Protein AF-M8D919-F1 (afdb_monomer_lite)

pLDDT: mean 79.51, std 12.45, range [43.12, 90.62]

Radius of gyration: 12.22 Å; chains: 1; bounding box: 30×32×22 Å

Foldseek 3Di:
DDDPDDPQDWAWEAELVRDIDTAGPQLQCVDVVSVVVCVVVVPHSYHYDNPGHPVRVVVSSVVSVVVD

Sequence (68 aa):
MGAEEGEKKMITLKSSDGEEFPVEEAVAMESQTIRHMIEDDCADNNIPFPNVDSKFLSKVIEYCKKHV

InterPro domains:
  IPR001232 S-phase kinase-associated protein 1-like [SM00512] (8-68)
  IPR011333 SKP1/BTB/POZ domain superfamily [G3DSA:3.30.710.10] (7-68)
  IPR011333 SKP1/BTB/POZ domain superfamily [SSF54695] (9-68)
  IPR016073 SKP1 component, POZ domain [PF03931] (9-68)
  IPR016897 S-phase kinase-associated protein 1 [PTHR11165] (7-68)

Structure (mmCIF, N/CA/C/O backbone):
data_AF-M8D919-F1
#
_entry.id   AF-M8D919-F1
#
loop_
_atom_site.group_PDB
_atom_site.id
_atom_site.type_symbol
_atom_site.label_atom_id
_atom_site.label_alt_id
_atom_site.label_comp_id
_atom_site.label_asym_id
_atom_site.label_entity_id
_atom_site.label_seq_id
_atom_site.pdbx_PDB_ins_code
_atom_site.Cartn_x
_atom_site.Cartn_y
_atom_site.Cartn_z
_atom_site.occupancy
_atom_site.B_iso_or_equiv
_atom_site.auth_seq_id
_atom_site.auth_comp_id
_atom_site.auth_asym_id
_atom_site.auth_atom_id
_atom_site.pdbx_PDB_model_num
ATOM 1 N N . MET A 1 1 ? -20.724 -22.616 -14.628 1.00 45.09 1 MET A N 1
ATOM 2 C CA . MET A 1 1 ? -19.273 -22.852 -14.743 1.00 45.09 1 MET A CA 1
ATOM 3 C C . MET A 1 1 ? -18.643 -22.205 -13.529 1.00 45.09 1 MET A C 1
ATOM 5 O O . MET A 1 1 ? -18.966 -21.052 -13.304 1.00 45.09 1 MET A O 1
ATOM 9 N N . GLY A 1 2 ? -17.871 -22.973 -12.754 1.00 43.12 2 GLY A N 1
ATOM 10 C CA . GLY A 1 2 ? -16.976 -22.492 -11.694 1.00 43.12 2 GLY A CA 1
ATOM 11 C C . GLY A 1 2 ? -17.646 -21.873 -10.471 1.00 43.12 2 GLY A C 1
ATOM 12 O O . GLY A 1 2 ? -18.029 -20.713 -10.493 1.00 43.12 2 GLY A O 1
ATOM 13 N N . ALA A 1 3 ? -17.741 -22.636 -9.385 1.00 53.19 3 ALA A N 1
ATOM 14 C CA . ALA A 1 3 ? -17.613 -22.027 -8.071 1.00 53.19 3 ALA A CA 1
ATOM 15 C C . ALA A 1 3 ? -16.143 -21.607 -7.943 1.00 53.19 3 ALA A C 1
ATOM 17 O O . ALA A 1 3 ? -15.272 -22.471 -7.989 1.00 53.19 3 ALA A O 1
ATOM 18 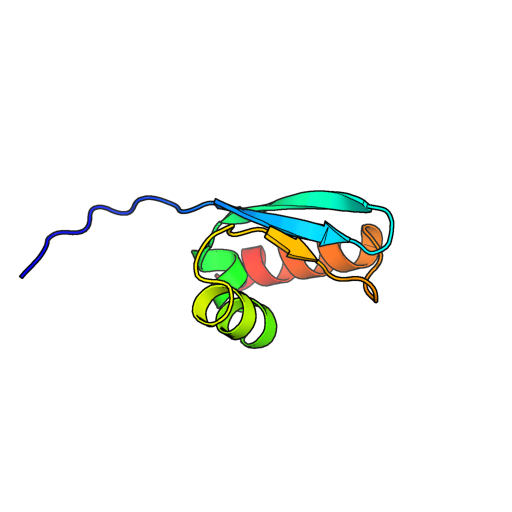N N . GLU A 1 4 ? -15.876 -20.312 -7.831 1.00 52.12 4 GLU A N 1
ATOM 19 C CA . GLU A 1 4 ? -14.599 -19.818 -7.324 1.00 52.12 4 GLU A CA 1
ATOM 20 C C . GLU A 1 4 ? -14.916 -19.218 -5.958 1.00 52.12 4 GLU A C 1
ATOM 22 O O . GLU A 1 4 ? -15.363 -18.084 -5.802 1.00 52.12 4 GLU A O 1
ATOM 27 N N . GLU A 1 5 ? -14.850 -20.116 -4.979 1.00 47.38 5 GLU A N 1
ATOM 28 C CA . GLU A 1 5 ? -14.812 -19.830 -3.556 1.00 47.38 5 GLU A CA 1
ATOM 29 C C . GLU A 1 5 ? -13.786 -18.717 -3.318 1.00 47.38 5 GLU A C 1
ATOM 31 O O . GLU A 1 5 ? -12.689 -18.768 -3.866 1.00 47.38 5 GLU A O 1
ATOM 36 N N . GLY A 1 6 ? -14.184 -17.673 -2.588 1.00 55.22 6 GLY A N 1
ATOM 37 C CA . GLY A 1 6 ? -13.441 -16.423 -2.465 1.00 55.22 6 GLY A CA 1
ATOM 38 C C . GLY A 1 6 ? -12.037 -16.602 -1.896 1.00 55.22 6 GLY A C 1
ATOM 39 O O . GLY A 1 6 ? -11.815 -16.435 -0.697 1.00 55.22 6 GLY A O 1
ATOM 40 N N . GLU A 1 7 ? -11.070 -16.875 -2.763 1.00 55.16 7 GLU A N 1
ATOM 41 C CA . GLU A 1 7 ? -9.668 -16.667 -2.467 1.00 55.16 7 GLU A CA 1
ATOM 42 C C . GLU A 1 7 ? -9.454 -15.160 -2.425 1.00 55.16 7 GLU A C 1
ATOM 44 O O . GLU A 1 7 ? -9.472 -14.466 -3.442 1.00 55.16 7 GLU A O 1
ATOM 49 N N . LYS A 1 8 ? -9.304 -14.628 -1.213 1.00 66.69 8 LYS A N 1
ATOM 50 C CA . LYS A 1 8 ? -8.887 -13.247 -0.991 1.00 66.69 8 LYS A CA 1
ATOM 51 C C . LYS A 1 8 ? -7.457 -13.105 -1.494 1.00 66.69 8 LYS A C 1
ATOM 53 O O . LYS A 1 8 ? -6.511 -13.208 -0.712 1.00 66.69 8 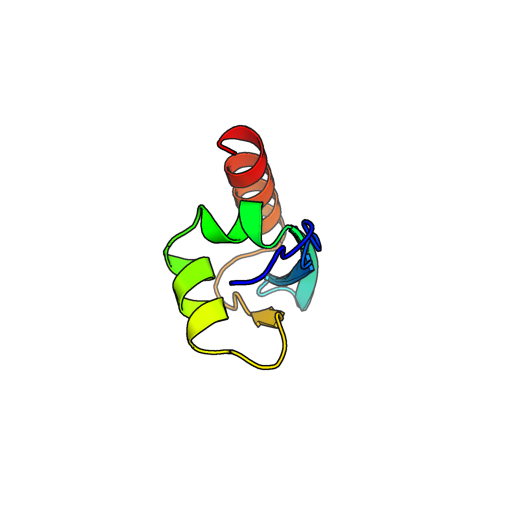LYS A O 1
ATOM 58 N N . LYS A 1 9 ? -7.298 -12.912 -2.803 1.00 80.12 9 LYS A N 1
ATOM 59 C CA . LYS A 1 9 ? -6.012 -12.576 -3.401 1.00 80.12 9 LYS A CA 1
ATOM 60 C C . LYS A 1 9 ? -5.503 -11.336 -2.687 1.00 80.12 9 LYS A C 1
ATOM 62 O O . LYS A 1 9 ? -6.245 -10.375 -2.494 1.00 80.12 9 LYS A O 1
ATOM 67 N N . MET A 1 10 ? -4.281 -11.404 -2.181 1.00 85.88 10 MET A N 1
ATOM 68 C CA . MET A 1 10 ? -3.621 -10.255 -1.583 1.00 85.88 10 MET A CA 1
ATOM 69 C C . MET A 1 10 ? -2.633 -9.725 -2.598 1.00 85.88 10 MET A C 1
ATOM 71 O O . MET A 1 10 ? -1.839 -10.485 -3.147 1.00 85.88 10 MET A O 1
ATOM 75 N N . ILE A 1 11 ? -2.688 -8.422 -2.819 1.00 87.56 11 ILE A N 1
ATOM 76 C CA . ILE A 1 11 ? -1.710 -7.713 -3.620 1.00 87.56 11 ILE A CA 1
ATOM 77 C C . ILE A 1 11 ? -0.814 -6.892 -2.702 1.00 87.56 11 ILE A C 1
ATOM 79 O O . ILE A 1 11 ? -1.222 -6.468 -1.617 1.00 87.56 11 ILE A O 1
ATOM 83 N N . THR A 1 12 ? 0.399 -6.630 -3.155 1.00 89.12 12 THR A N 1
ATOM 84 C CA . THR A 1 12 ? 1.371 -5.827 -2.426 1.00 89.12 12 THR A CA 1
ATOM 85 C C . THR A 1 12 ? 1.554 -4.507 -3.151 1.00 89.12 12 THR A C 1
ATOM 87 O O . THR A 1 12 ? 2.077 -4.456 -4.262 1.00 89.12 12 THR A O 1
ATOM 90 N N . LEU A 1 13 ? 1.131 -3.415 -2.520 1.00 88.62 13 LEU A N 1
ATOM 91 C CA . LEU A 1 13 ? 1.380 -2.073 -3.030 1.00 88.62 13 LEU A CA 1
ATOM 92 C C . LEU A 1 13 ? 2.723 -1.587 -2.499 1.00 88.62 13 LEU A C 1
ATOM 94 O O . LEU A 1 13 ? 2.902 -1.477 -1.289 1.00 88.62 13 LEU A O 1
ATOM 98 N N . LYS A 1 14 ? 3.668 -1.275 -3.379 1.00 89.44 14 LYS A N 1
ATOM 99 C CA . LYS A 1 14 ? 4.984 -0.774 -2.979 1.00 89.44 14 LYS A CA 1
ATOM 100 C C . LYS A 1 14 ? 5.044 0.736 -3.149 1.00 89.44 14 LYS A C 1
ATOM 102 O O . LYS A 1 14 ? 4.830 1.242 -4.238 1.00 89.44 14 LYS A O 1
ATOM 107 N N . SER A 1 15 ? 5.338 1.466 -2.086 1.00 90.62 15 SER A N 1
ATOM 108 C CA . SER A 1 15 ? 5.505 2.922 -2.118 1.00 90.62 15 SER A CA 1
ATOM 109 C C . SER A 1 15 ? 6.830 3.353 -2.755 1.00 90.62 15 SER A C 1
ATOM 111 O O . SER A 1 15 ? 7.750 2.551 -2.938 1.00 90.62 15 SER A O 1
ATOM 113 N N . SER A 1 16 ? 6.949 4.648 -3.042 1.00 89.38 16 SER A N 1
ATOM 114 C CA . SER A 1 16 ? 8.174 5.279 -3.548 1.00 89.38 16 SER A CA 1
ATOM 115 C C . SER A 1 16 ? 9.362 5.138 -2.594 1.00 89.38 16 SER A C 1
ATOM 117 O O . SER A 1 16 ? 10.504 5.080 -3.041 1.00 89.38 16 SER A O 1
ATOM 119 N N . ASP A 1 17 ? 9.085 5.033 -1.293 1.00 89.31 17 ASP A N 1
ATOM 120 C CA . ASP A 1 17 ? 10.072 4.826 -0.228 1.00 89.31 17 ASP A CA 1
ATOM 121 C C . ASP A 1 17 ? 10.574 3.369 -0.165 1.00 89.31 17 ASP A C 1
ATOM 123 O O . ASP A 1 17 ? 11.504 3.038 0.562 1.00 89.31 17 ASP A O 1
ATOM 127 N N . GLY A 1 18 ? 9.966 2.476 -0.953 1.00 86.00 18 GLY A N 1
ATOM 128 C CA . GLY A 1 18 ? 10.257 1.047 -0.948 1.00 86.00 18 GLY A CA 1
ATOM 129 C C . GLY A 1 18 ? 9.471 0.256 0.098 1.00 86.00 18 GLY A C 1
ATOM 130 O O . GLY A 1 18 ? 9.644 -0.957 0.163 1.00 86.00 18 GLY A O 1
ATOM 131 N N . GLU A 1 19 ? 8.596 0.909 0.868 1.00 88.81 19 GLU A N 1
ATOM 132 C CA . GLU A 1 19 ? 7.722 0.260 1.850 1.00 88.81 19 GLU A CA 1
ATOM 133 C C . GLU A 1 19 ? 6.566 -0.472 1.157 1.00 88.81 19 GLU A C 1
ATOM 135 O O . GLU A 1 19 ? 5.940 0.073 0.243 1.00 88.81 19 GLU A O 1
ATOM 140 N N . GLU A 1 20 ? 6.286 -1.694 1.600 1.00 89.94 20 GLU A N 1
ATOM 141 C CA . GLU A 1 20 ? 5.331 -2.621 0.995 1.00 89.94 20 GLU A CA 1
ATOM 142 C C . GLU A 1 20 ? 4.064 -2.746 1.845 1.00 89.94 20 GLU A C 1
ATOM 144 O O . GLU A 1 20 ? 4.120 -2.931 3.060 1.00 89.94 20 GLU A O 1
ATOM 149 N N . PHE A 1 21 ? 2.907 -2.685 1.191 1.00 89.31 21 PHE A N 1
ATOM 150 C CA . PHE A 1 21 ? 1.603 -2.682 1.834 1.00 89.31 21 PHE A CA 1
ATOM 151 C C . PHE A 1 21 ? 0.724 -3.806 1.284 1.00 89.31 21 PHE A C 1
ATOM 153 O O . PHE A 1 21 ? 0.180 -3.669 0.184 1.00 89.31 21 PHE A O 1
ATOM 160 N N . PRO A 1 22 ? 0.545 -4.902 2.037 1.00 88.50 22 PRO A N 1
ATOM 161 C CA . PRO A 1 22 ? -0.353 -5.974 1.639 1.00 88.50 22 PRO A CA 1
ATOM 162 C C . PRO A 1 22 ? -1.813 -5.536 1.802 1.00 88.50 22 PRO A C 1
ATOM 164 O O . PRO A 1 22 ? -2.239 -5.100 2.879 1.00 88.50 22 PRO A O 1
ATOM 167 N N . VAL A 1 23 ? -2.594 -5.664 0.735 1.00 87.50 23 VAL A N 1
ATOM 168 C CA . VAL A 1 23 ? -4.021 -5.328 0.698 1.00 87.50 23 VAL A CA 1
ATOM 169 C C . VAL A 1 23 ? -4.809 -6.383 -0.060 1.00 87.50 23 VAL A C 1
ATOM 171 O O . VAL A 1 23 ? -4.282 -7.053 -0.940 1.00 87.50 23 VAL A O 1
ATOM 174 N N . GLU A 1 24 ? -6.083 -6.547 0.284 1.00 87.94 24 GLU A N 1
ATOM 175 C CA . GLU A 1 24 ? -6.967 -7.445 -0.460 1.00 87.94 24 GLU A CA 1
ATOM 176 C C . GLU A 1 24 ? -7.164 -6.911 -1.884 1.00 87.94 24 GLU A C 1
ATOM 178 O O . GLU A 1 24 ? -7.420 -5.724 -2.081 1.00 87.94 24 GLU A O 1
ATOM 183 N N . GLU A 1 25 ? -7.081 -7.797 -2.871 1.00 85.56 25 GLU A N 1
ATOM 184 C CA . GLU A 1 25 ? -7.289 -7.500 -4.287 1.00 85.56 25 GLU A CA 1
ATOM 185 C C . GLU A 1 25 ? -8.643 -6.823 -4.493 1.00 85.56 25 GLU A C 1
ATOM 187 O O . GLU A 1 25 ? -8.714 -5.827 -5.194 1.00 85.56 25 GLU A O 1
ATOM 192 N N . ALA A 1 26 ? -9.695 -7.262 -3.793 1.00 85.19 26 ALA A N 1
ATOM 193 C CA . ALA A 1 26 ? -11.014 -6.625 -3.836 1.00 85.19 26 ALA A CA 1
ATOM 194 C C . ALA A 1 26 ? -10.986 -5.147 -3.404 1.00 85.19 26 ALA A C 1
ATOM 196 O O . ALA A 1 26 ? -11.555 -4.291 -4.074 1.00 85.19 26 ALA A O 1
ATOM 197 N N . VAL A 1 27 ? -10.271 -4.837 -2.318 1.00 85.38 27 VAL A N 1
ATOM 198 C CA . VAL A 1 27 ? -10.081 -3.461 -1.831 1.00 85.38 27 VAL A CA 1
ATOM 199 C C . VAL A 1 27 ? -9.268 -2.654 -2.837 1.00 85.38 27 VAL A C 1
ATOM 201 O O . VAL A 1 27 ? -9.519 -1.476 -3.056 1.00 85.38 27 VAL A O 1
ATOM 204 N N . ALA A 1 28 ? -8.275 -3.274 -3.457 1.00 84.12 28 ALA A N 1
ATOM 205 C CA . ALA A 1 28 ? -7.440 -2.607 -4.432 1.00 84.12 28 ALA A CA 1
ATOM 206 C C . ALA A 1 28 ? -8.149 -2.386 -5.779 1.00 84.12 28 ALA A C 1
ATOM 208 O O . ALA A 1 28 ? -7.930 -1.362 -6.423 1.00 84.12 28 ALA A O 1
ATOM 209 N N . MET A 1 29 ? -9.043 -3.299 -6.167 1.00 82.56 29 MET A N 1
ATOM 210 C CA . MET A 1 29 ? -9.871 -3.225 -7.371 1.00 82.56 29 MET A CA 1
ATOM 211 C C . MET A 1 29 ? -10.881 -2.071 -7.339 1.00 82.56 29 MET A C 1
ATOM 213 O O . MET A 1 29 ? -11.295 -1.621 -8.408 1.00 82.56 29 MET A O 1
ATOM 217 N N . GLU A 1 30 ? -11.221 -1.540 -6.158 1.00 84.50 30 GLU A N 1
ATOM 218 C CA . GLU A 1 30 ? -11.988 -0.288 -6.025 1.00 84.50 30 GLU A CA 1
ATOM 219 C C . GLU A 1 30 ? -11.279 0.891 -6.707 1.00 84.50 30 GLU A C 1
ATOM 221 O O . GLU A 1 30 ? -11.909 1.789 -7.270 1.00 84.50 30 GLU A O 1
ATOM 226 N N . SER A 1 31 ? -9.945 0.896 -6.692 1.00 81.75 31 SER A N 1
ATOM 227 C CA . SER A 1 31 ? -9.163 1.887 -7.418 1.00 81.75 31 SER A CA 1
ATOM 228 C C . SER A 1 31 ? -8.974 1.428 -8.857 1.00 81.75 31 SER A C 1
ATOM 230 O O . SER A 1 31 ? -8.213 0.503 -9.131 1.00 81.75 31 SER A O 1
ATOM 232 N N . GLN A 1 32 ? -9.605 2.125 -9.804 1.00 81.00 32 GLN A N 1
ATOM 233 C CA . GLN A 1 32 ? -9.465 1.827 -11.237 1.00 81.00 32 GLN A CA 1
ATOM 234 C C . GLN A 1 32 ? -8.001 1.821 -11.701 1.00 81.00 32 GLN A C 1
ATOM 236 O O . GLN A 1 32 ? -7.624 1.019 -12.550 1.00 81.00 32 GLN A O 1
ATOM 241 N N . THR A 1 33 ? -7.163 2.684 -11.122 1.00 80.44 33 THR A N 1
ATOM 242 C CA . THR A 1 33 ? -5.727 2.731 -11.421 1.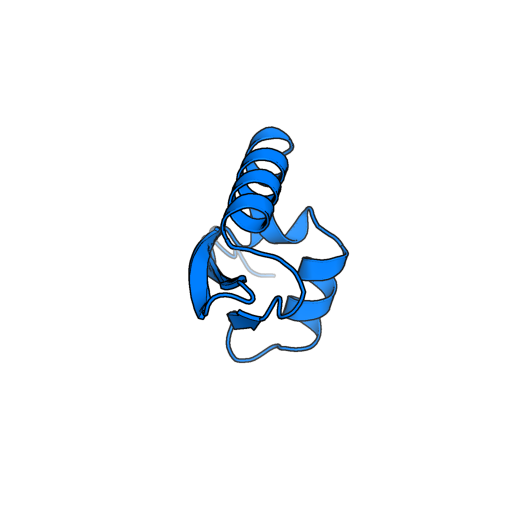00 80.44 33 THR A CA 1
ATOM 243 C C . THR A 1 33 ? -5.028 1.440 -11.011 1.00 80.44 33 THR A C 1
ATOM 245 O O . THR A 1 33 ? -4.268 0.883 -11.795 1.00 80.44 33 THR A O 1
ATOM 248 N N . ILE A 1 34 ? -5.293 0.955 -9.794 1.00 82.12 34 ILE A N 1
ATOM 249 C CA . ILE A 1 34 ? -4.707 -0.292 -9.293 1.00 82.12 34 ILE A CA 1
ATOM 250 C C . ILE A 1 34 ? -5.278 -1.478 -10.068 1.00 82.12 34 ILE A C 1
ATOM 252 O O . ILE A 1 34 ? -4.521 -2.330 -10.512 1.00 82.12 34 ILE A O 1
ATOM 256 N N . ARG A 1 35 ? -6.590 -1.502 -10.301 1.00 82.69 35 ARG A N 1
ATOM 257 C CA . ARG A 1 35 ? -7.251 -2.536 -11.092 1.00 82.69 35 ARG A CA 1
ATOM 258 C C . ARG A 1 35 ? -6.599 -2.720 -12.464 1.00 82.69 35 ARG A C 1
ATOM 260 O O . ARG A 1 35 ? -6.229 -3.838 -12.800 1.00 82.69 35 ARG A O 1
ATOM 267 N N . HIS A 1 36 ? -6.407 -1.640 -13.225 1.00 83.50 36 HIS A N 1
ATOM 268 C CA . HIS A 1 36 ? -5.729 -1.731 -14.520 1.00 83.50 36 HIS A CA 1
ATOM 269 C C . HIS A 1 36 ? -4.291 -2.234 -14.386 1.00 83.50 36 HIS A C 1
ATOM 271 O O . HIS A 1 36 ? -3.844 -2.986 -15.239 1.00 83.50 36 HIS A O 1
ATOM 277 N N . MET A 1 37 ? -3.581 -1.862 -13.317 1.00 81.56 37 MET A N 1
ATOM 278 C CA . MET A 1 37 ? -2.231 -2.374 -13.069 1.00 81.56 37 MET A CA 1
ATOM 279 C C . MET A 1 37 ? -2.233 -3.880 -12.767 1.00 81.56 37 MET A C 1
ATOM 281 O O . MET A 1 37 ? -1.334 -4.562 -13.225 1.00 81.56 37 MET A O 1
ATOM 285 N N . ILE A 1 38 ? -3.233 -4.419 -12.057 1.00 79.12 38 ILE A N 1
ATOM 286 C CA . ILE A 1 38 ? -3.360 -5.870 -11.798 1.00 79.12 38 ILE A CA 1
ATOM 287 C C . ILE A 1 38 ? -3.711 -6.629 -13.082 1.00 79.12 38 ILE A C 1
ATOM 289 O O . ILE A 1 38 ? -3.163 -7.697 -13.340 1.00 79.12 38 ILE A O 1
ATOM 293 N N . GLU A 1 39 ? -4.646 -6.094 -13.876 1.00 78.88 39 GLU A N 1
ATOM 294 C CA . GLU A 1 39 ? -5.082 -6.721 -15.130 1.00 78.88 39 GLU A CA 1
ATOM 295 C C . GLU A 1 39 ? -3.961 -6.727 -16.190 1.00 78.88 39 GLU A C 1
ATOM 297 O O . GLU A 1 39 ? -3.871 -7.676 -16.968 1.00 78.88 39 GLU A O 1
ATOM 302 N N . ASP A 1 40 ? -3.099 -5.702 -16.206 1.00 76.56 40 ASP A N 1
ATOM 303 C CA . ASP A 1 40 ? -1.948 -5.596 -17.118 1.00 76.56 40 ASP A CA 1
ATOM 304 C C . ASP A 1 40 ? -0.722 -6.382 -16.599 1.00 76.56 40 ASP A C 1
ATOM 306 O O . ASP A 1 40 ? -0.077 -7.109 -17.356 1.00 76.56 40 ASP A O 1
ATOM 310 N N . ASP A 1 41 ? -0.448 -6.329 -15.289 1.00 66.62 41 ASP A N 1
ATOM 311 C CA . ASP A 1 41 ? 0.698 -6.965 -14.614 1.00 66.62 41 ASP A CA 1
ATOM 312 C C . ASP A 1 41 ? 0.319 -8.337 -14.015 1.00 66.62 41 ASP A C 1
ATOM 314 O O . ASP A 1 41 ? 0.489 -8.630 -12.830 1.00 66.62 41 ASP A O 1
ATOM 318 N N . CYS A 1 42 ? -0.241 -9.197 -14.870 1.00 55.16 42 CYS A N 1
ATOM 319 C CA . CYS A 1 42 ? -0.933 -10.452 -14.540 1.00 55.16 42 CYS A CA 1
ATOM 320 C C . CYS A 1 42 ? -0.110 -11.506 -13.742 1.00 55.16 42 CYS A C 1
ATOM 322 O O . CYS A 1 42 ? -0.633 -12.582 -13.441 1.00 55.16 42 CYS A O 1
ATOM 324 N N . ALA A 1 43 ? 1.165 -11.257 -13.419 1.00 58.06 43 ALA A N 1
ATOM 325 C CA . ALA A 1 43 ? 2.084 -12.256 -12.866 1.00 58.06 43 ALA A CA 1
ATOM 326 C C . ALA A 1 43 ? 2.419 -12.078 -11.374 1.00 58.06 43 ALA A C 1
ATOM 328 O O . ALA A 1 43 ? 2.479 -13.082 -10.664 1.00 58.06 43 ALA A O 1
ATOM 329 N N . ASP A 1 44 ? 2.604 -10.850 -10.872 1.00 68.56 44 ASP A N 1
ATOM 330 C CA . ASP A 1 44 ? 3.318 -10.669 -9.596 1.00 68.56 44 ASP A CA 1
ATOM 331 C C . ASP A 1 44 ? 2.516 -9.988 -8.480 1.00 68.56 44 ASP A C 1
ATOM 333 O O . ASP A 1 44 ? 2.978 -9.964 -7.338 1.00 68.56 44 ASP A O 1
ATOM 337 N N . ASN A 1 45 ? 1.303 -9.478 -8.751 1.00 74.38 45 ASN A N 1
ATOM 338 C CA . ASN A 1 45 ? 0.459 -8.783 -7.757 1.00 74.38 45 ASN A CA 1
ATOM 339 C C . ASN A 1 45 ? 1.222 -7.697 -6.959 1.00 74.38 45 ASN A C 1
ATOM 341 O O . ASN A 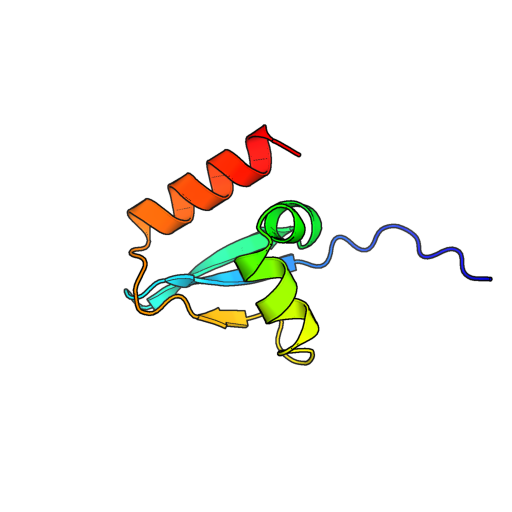1 45 ? 0.812 -7.313 -5.861 1.00 74.38 45 ASN A O 1
ATOM 345 N N . ASN A 1 46 ? 2.351 -7.217 -7.487 1.00 80.94 46 ASN A N 1
ATOM 346 C CA . ASN A 1 46 ? 3.240 -6.262 -6.851 1.00 80.94 46 ASN A CA 1
ATOM 347 C C . ASN A 1 46 ? 3.174 -4.972 -7.651 1.00 80.94 46 ASN A C 1
ATOM 349 O O . ASN A 1 46 ? 3.671 -4.903 -8.769 1.00 80.94 46 ASN A O 1
ATOM 353 N N . ILE A 1 47 ? 2.533 -3.956 -7.086 1.00 84.81 47 ILE A N 1
ATOM 354 C CA . ILE A 1 47 ? 2.259 -2.720 -7.814 1.00 84.81 47 ILE A CA 1
ATOM 355 C C . ILE A 1 47 ? 3.143 -1.617 -7.245 1.00 84.81 47 ILE A C 1
ATOM 357 O O . ILE A 1 47 ? 2.869 -1.119 -6.144 1.00 84.81 47 ILE A O 1
ATOM 361 N N . PRO A 1 48 ? 4.211 -1.227 -7.960 1.00 85.50 48 PRO A N 1
ATOM 362 C CA . PRO A 1 48 ? 5.063 -0.136 -7.537 1.00 85.50 48 PRO A CA 1
ATOM 363 C C . PRO A 1 48 ? 4.396 1.213 -7.814 1.00 85.50 48 PRO A C 1
ATOM 365 O O . PRO A 1 48 ? 4.039 1.551 -8.939 1.00 85.50 48 PRO A O 1
ATOM 368 N N . PHE A 1 49 ? 4.305 2.029 -6.773 1.00 83.12 49 PHE A N 1
ATOM 369 C CA . PHE A 1 49 ? 3.888 3.421 -6.787 1.00 83.12 49 PHE A CA 1
ATOM 370 C C . PHE A 1 49 ? 5.098 4.336 -6.548 1.00 83.12 49 PHE A C 1
ATOM 372 O O . PHE A 1 49 ? 5.260 4.881 -5.454 1.00 83.12 49 PHE A O 1
ATOM 379 N N . PRO A 1 50 ? 5.946 4.575 -7.568 1.00 79.12 50 PRO A N 1
ATOM 380 C CA . PRO A 1 50 ? 7.160 5.386 -7.433 1.00 79.12 50 PRO A CA 1
ATOM 381 C C . PRO A 1 50 ? 6.886 6.869 -7.135 1.00 79.12 50 PRO A C 1
ATOM 383 O O . PRO A 1 50 ? 7.806 7.608 -6.795 1.00 79.12 50 PRO A O 1
ATOM 386 N N . ASN A 1 51 ? 5.633 7.315 -7.247 1.00 81.38 51 ASN A N 1
ATOM 387 C CA . ASN A 1 51 ? 5.216 8.696 -6.996 1.00 81.38 51 ASN A CA 1
ATOM 388 C C . ASN A 1 51 ? 4.349 8.858 -5.739 1.00 81.38 51 ASN A C 1
ATOM 390 O O . ASN A 1 51 ? 3.820 9.946 -5.518 1.00 81.38 51 ASN A O 1
ATOM 394 N N . VAL A 1 52 ? 4.164 7.801 -4.942 1.00 83.06 52 VAL A N 1
ATOM 395 C CA . VAL A 1 52 ? 3.309 7.836 -3.749 1.00 83.06 52 VAL A CA 1
ATOM 396 C C . VAL A 1 52 ? 4.106 7.379 -2.536 1.00 83.06 52 VAL A C 1
ATOM 398 O O . VAL A 1 52 ? 4.518 6.222 -2.461 1.00 83.06 52 VAL A O 1
ATOM 401 N N . ASP A 1 53 ? 4.276 8.271 -1.561 1.00 90.12 53 ASP A N 1
ATOM 402 C CA . ASP A 1 53 ? 4.885 7.911 -0.282 1.00 90.12 53 ASP A CA 1
ATOM 403 C C . ASP A 1 53 ? 4.016 6.921 0.502 1.00 90.12 53 ASP A C 1
ATOM 405 O O . ASP A 1 53 ? 2.782 6.946 0.435 1.00 90.12 53 ASP A O 1
ATOM 409 N N . SER A 1 54 ? 4.660 6.136 1.363 1.00 89.38 54 SER A N 1
ATOM 410 C CA . SER A 1 54 ? 4.037 5.208 2.318 1.00 89.38 54 SER A CA 1
ATOM 411 C C . SER A 1 54 ? 2.873 5.830 3.108 1.00 89.38 54 SER A C 1
ATOM 413 O O . SER A 1 54 ? 1.800 5.240 3.263 1.00 89.38 54 SER A O 1
ATOM 415 N N . LYS A 1 55 ? 3.022 7.087 3.542 1.00 89.44 55 LYS A N 1
ATOM 416 C CA . LYS A 1 55 ? 1.988 7.854 4.268 1.00 89.44 55 LYS A CA 1
ATOM 417 C C . LYS A 1 55 ? 0.743 8.168 3.437 1.00 89.44 55 LYS A C 1
ATOM 419 O O . LYS A 1 55 ? -0.346 8.302 3.991 1.00 89.44 55 LYS A O 1
ATOM 424 N N . PHE A 1 56 ? 0.899 8.357 2.130 1.00 88.69 56 PHE A N 1
ATOM 425 C CA . PHE A 1 56 ? -0.234 8.560 1.230 1.00 88.69 56 PHE A CA 1
ATOM 426 C C . PHE A 1 56 ? -0.847 7.222 0.843 1.00 88.69 56 PHE A C 1
ATOM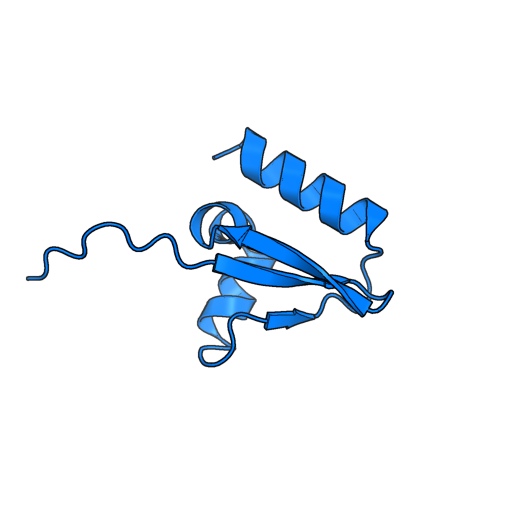 428 O O . PHE A 1 56 ? -2.067 7.090 0.884 1.00 88.69 56 PHE A O 1
ATOM 435 N N . LEU A 1 57 ? -0.015 6.220 0.558 1.00 88.00 57 LEU A N 1
ATOM 436 C CA . LEU A 1 57 ? -0.462 4.885 0.182 1.00 88.00 57 LEU A CA 1
ATOM 437 C C . LEU A 1 57 ? -1.305 4.250 1.296 1.00 88.00 57 LEU A C 1
ATOM 439 O O . LEU A 1 57 ? -2.418 3.810 1.043 1.00 88.00 57 LEU A O 1
ATOM 443 N N . SER A 1 58 ? -0.863 4.333 2.551 1.00 88.94 58 SER A N 1
ATOM 444 C CA . SER A 1 58 ? -1.649 3.911 3.723 1.00 88.94 58 SER A CA 1
ATOM 445 C C . SER A 1 58 ? -3.020 4.596 3.826 1.00 88.94 58 SER A C 1
ATOM 447 O O . SER A 1 58 ? -4.014 3.929 4.110 1.00 88.94 58 SER A O 1
ATOM 449 N N . LYS A 1 59 ? -3.111 5.902 3.541 1.00 89.56 59 LYS A N 1
ATOM 450 C CA . LYS A 1 59 ? -4.396 6.623 3.496 1.00 89.56 59 LYS A CA 1
ATOM 451 C C . LYS A 1 59 ? -5.289 6.159 2.349 1.00 89.56 59 LYS A C 1
ATOM 453 O O . LYS A 1 59 ? -6.494 6.040 2.547 1.00 89.56 59 LYS A O 1
ATOM 458 N N . VAL A 1 60 ? -4.717 5.905 1.171 1.00 84.75 60 VAL A N 1
ATOM 459 C CA . VAL A 1 60 ? -5.450 5.363 0.014 1.00 84.75 60 VAL A CA 1
ATOM 460 C C . VAL A 1 60 ? -6.011 3.987 0.356 1.00 84.75 60 VAL A C 1
ATOM 462 O O . VAL A 1 60 ? -7.185 3.733 0.126 1.00 84.75 60 VAL A O 1
ATOM 465 N N . ILE A 1 61 ? -5.210 3.135 0.991 1.00 87.19 61 ILE A N 1
ATOM 466 C CA . ILE A 1 61 ? -5.633 1.806 1.432 1.00 87.19 61 ILE A CA 1
ATOM 467 C C . ILE A 1 61 ? -6.759 1.903 2.463 1.00 87.19 61 ILE A C 1
ATOM 469 O O . ILE A 1 61 ? -7.749 1.184 2.349 1.00 87.19 61 ILE A O 1
ATOM 473 N N . GLU A 1 62 ? -6.643 2.782 3.462 1.00 88.69 62 GLU A N 1
ATOM 474 C CA . GLU A 1 62 ? -7.717 2.995 4.440 1.00 88.69 62 GLU A CA 1
ATOM 475 C C . GLU A 1 62 ? -9.005 3.482 3.762 1.00 88.69 62 GLU A C 1
ATOM 477 O O . GLU A 1 62 ? -10.096 3.025 4.105 1.00 88.69 62 GLU A O 1
ATOM 482 N N . TYR A 1 63 ? -8.880 4.379 2.783 1.00 86.62 63 TYR A N 1
ATOM 483 C CA . TYR A 1 63 ? -10.009 4.878 2.007 1.00 86.62 63 TYR A CA 1
ATOM 484 C C . TYR A 1 63 ? -10.689 3.757 1.214 1.00 86.62 63 TYR A C 1
ATOM 486 O O . TYR A 1 63 ? -11.893 3.561 1.358 1.00 86.62 63 TYR A O 1
ATOM 494 N N . CYS A 1 64 ? -9.918 2.967 0.464 1.00 84.69 64 CYS A N 1
ATOM 495 C CA . CY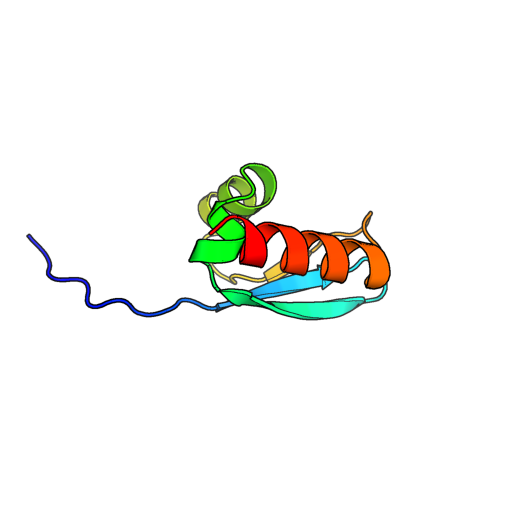S A 1 64 ? -10.420 1.810 -0.270 1.00 84.69 64 CYS A CA 1
ATOM 496 C C . CYS A 1 64 ? -11.093 0.791 0.664 1.00 84.69 64 CYS A C 1
ATOM 498 O O . CYS A 1 64 ? -12.146 0.262 0.338 1.00 84.69 64 CYS A O 1
ATOM 500 N N . LYS A 1 65 ? -10.544 0.558 1.867 1.00 84.75 65 LYS A N 1
ATOM 501 C CA . LYS A 1 65 ? -11.157 -0.330 2.872 1.00 84.75 65 LYS A CA 1
ATOM 502 C C . LYS A 1 65 ? -12.479 0.198 3.428 1.00 84.75 65 LYS A C 1
ATOM 504 O O . LYS A 1 65 ? -13.319 -0.599 3.825 1.00 84.75 65 LYS A O 1
ATOM 509 N N . LYS A 1 66 ? -12.646 1.520 3.527 1.00 85.25 66 LYS A N 1
ATOM 510 C CA . LYS A 1 66 ? -13.884 2.150 4.017 1.00 85.25 66 LYS A CA 1
ATOM 511 C C . LYS A 1 66 ? -14.990 2.205 2.969 1.00 85.25 66 LYS A C 1
ATOM 513 O O . LYS A 1 66 ? -16.139 2.402 3.348 1.00 85.25 66 LYS A O 1
ATOM 518 N N . HIS A 1 67 ? -14.632 2.133 1.691 1.00 77.25 67 HIS A N 1
ATOM 519 C CA . HIS A 1 67 ? -15.564 2.238 0.570 1.00 77.25 67 HIS A CA 1
ATOM 520 C C . HIS A 1 67 ? -15.895 0.882 -0.084 1.00 77.25 67 HIS A C 1
ATOM 522 O O . HIS A 1 67 ? -16.716 0.864 -0.995 1.00 77.25 67 HIS A O 1
ATOM 528 N N . VAL A 1 68 ? -15.320 -0.216 0.429 1.00 61.78 68 VAL A N 1
ATOM 529 C CA . VAL A 1 68 ? -15.660 -1.615 0.098 1.00 61.78 68 VAL A CA 1
ATOM 530 C C . VAL A 1 68 ? -17.001 -2.052 0.688 1.00 61.78 68 VAL A C 1
ATOM 532 O O . VAL A 1 68 ? -17.300 -1.663 1.842 1.00 61.78 68 VAL A O 1
#

Organism: Aegilops tauschii (NCBI:txid37682)

Secondary structure (DSSP, 8-state):
---------EEEEEETTS-EEEEEHHHHHTSHHHHHHHHHSTTT-EEEETTS-HHHHHHHHHHHHHH-